Protein AF-A0A453EUH8-F1 (afdb_monomer_lite)

pLDDT: mean 89.25, std 10.0, range [55.88, 97.44]

Organism: Aegilops tauschii subsp. strangulata (NCBI:txid200361)

Structure (mmCIF, N/CA/C/O backbone):
data_AF-A0A453EUH8-F1
#
_entry.id   AF-A0A453EUH8-F1
#
loop_
_atom_site.group_PDB
_atom_site.id
_atom_site.type_symbol
_atom_site.label_atom_id
_atom_site.label_alt_id
_atom_site.label_comp_id
_atom_site.label_asym_id
_atom_site.label_entity_id
_atom_site.label_seq_id
_atom_site.pdbx_PDB_ins_code
_atom_site.Cartn_x
_atom_site.Cartn_y
_atom_site.Cartn_z
_atom_site.occupancy
_atom_site.B_iso_or_equiv
_atom_site.auth_seq_id
_atom_site.auth_comp_id
_atom_site.auth_asym_id
_atom_site.auth_atom_id
_atom_site.pdbx_PDB_model_num
ATOM 1 N N . LEU A 1 1 ? 9.405 -20.092 -35.502 1.00 55.88 1 LEU A N 1
ATOM 2 C CA . LEU A 1 1 ? 9.122 -19.037 -34.496 1.00 55.88 1 LEU A CA 1
ATOM 3 C C . LEU A 1 1 ? 10.040 -19.209 -33.280 1.00 55.88 1 LEU A C 1
ATOM 5 O O . LEU A 1 1 ? 10.192 -20.345 -32.836 1.00 55.88 1 LEU A O 1
ATOM 9 N N . PRO A 1 2 ? 10.635 -18.130 -32.735 1.00 67.00 2 PRO A N 1
ATOM 10 C CA . PRO A 1 2 ? 11.653 -18.171 -31.667 1.00 67.00 2 PRO A CA 1
ATOM 11 C C . PRO A 1 2 ? 11.243 -18.929 -30.391 1.00 67.00 2 PRO A C 1
ATOM 13 O O . PRO A 1 2 ? 12.093 -19.463 -29.688 1.00 67.00 2 PRO A O 1
ATOM 16 N N . LYS A 1 3 ? 9.934 -19.056 -30.133 1.00 64.56 3 LYS A N 1
ATOM 17 C CA . LYS A 1 3 ? 9.355 -19.722 -28.952 1.00 64.56 3 LYS A CA 1
ATOM 18 C C . LYS A 1 3 ? 9.706 -21.212 -28.794 1.00 64.56 3 LYS A C 1
ATOM 20 O O . LYS A 1 3 ? 9.506 -21.751 -27.718 1.00 64.56 3 LYS A O 1
ATOM 25 N N . ARG A 1 4 ? 10.221 -21.885 -29.835 1.00 73.69 4 ARG A N 1
ATOM 26 C CA . ARG A 1 4 ? 10.664 -23.297 -29.767 1.00 73.69 4 ARG A CA 1
ATOM 27 C C . ARG A 1 4 ? 12.163 -23.474 -29.475 1.00 73.69 4 ARG A C 1
ATOM 29 O O . ARG A 1 4 ? 12.626 -24.604 -29.426 1.00 73.69 4 ARG A O 1
ATOM 36 N N . LYS A 1 5 ? 12.922 -22.381 -29.310 1.00 81.56 5 LYS A N 1
ATOM 37 C CA . LYS A 1 5 ? 14.378 -22.399 -29.049 1.00 81.56 5 LYS A CA 1
ATOM 38 C C . LYS A 1 5 ? 14.759 -21.978 -27.622 1.00 81.56 5 LYS A C 1
ATOM 40 O O . LYS A 1 5 ? 15.939 -21.839 -27.331 1.00 81.56 5 LYS A O 1
ATOM 45 N N . CYS A 1 6 ? 13.783 -21.738 -26.747 1.00 83.38 6 CYS A N 1
ATOM 46 C CA . CYS A 1 6 ? 14.009 -21.273 -25.382 1.00 83.38 6 CYS A CA 1
ATOM 47 C C . CYS A 1 6 ? 13.289 -22.204 -24.407 1.00 83.38 6 CYS A C 1
ATOM 49 O O . CYS A 1 6 ? 12.075 -22.390 -24.510 1.00 83.38 6 CYS A O 1
ATOM 51 N N . ALA A 1 7 ? 14.041 -22.793 -23.482 1.00 86.75 7 ALA A N 1
ATOM 52 C CA . ALA A 1 7 ? 13.466 -23.490 -22.344 1.00 86.75 7 ALA A CA 1
ATOM 53 C C . ALA A 1 7 ? 13.039 -22.457 -21.288 1.00 86.75 7 ALA A C 1
ATOM 55 O O . ALA A 1 7 ? 13.791 -21.541 -20.957 1.00 86.75 7 ALA A O 1
ATOM 56 N N . VAL A 1 8 ? 11.808 -22.584 -20.791 1.00 88.69 8 VAL A N 1
ATOM 57 C CA . VAL A 1 8 ? 11.207 -21.640 -19.841 1.00 88.69 8 VAL A CA 1
ATOM 58 C C . VAL A 1 8 ? 11.335 -22.202 -18.427 1.00 88.69 8 VAL A C 1
ATOM 60 O O . VAL A 1 8 ? 10.701 -23.202 -18.105 1.00 88.69 8 VAL A O 1
ATOM 63 N N . TYR A 1 9 ? 12.129 -21.539 -17.583 1.00 89.19 9 TYR A N 1
ATOM 64 C CA . TYR A 1 9 ? 12.391 -21.953 -16.192 1.00 89.19 9 TYR A CA 1
ATOM 65 C C . TYR A 1 9 ? 11.745 -21.038 -15.139 1.00 89.19 9 TYR A C 1
ATOM 67 O O . TYR A 1 9 ? 11.806 -21.320 -13.944 1.00 89.19 9 TYR A O 1
ATOM 75 N N . GLY A 1 10 ? 11.105 -19.950 -15.578 1.00 91.00 10 GLY A N 1
ATOM 76 C CA . GLY A 1 10 ? 10.536 -18.930 -14.698 1.00 91.00 10 GLY A CA 1
ATOM 77 C C . GLY A 1 10 ? 11.582 -17.967 -14.131 1.00 91.00 10 GLY A C 1
ATOM 78 O O . GLY A 1 10 ? 12.737 -17.951 -14.552 1.00 91.00 10 GLY A O 1
ATOM 79 N N . ASN A 1 11 ? 11.148 -17.140 -13.178 1.00 93.88 11 ASN A N 1
ATOM 80 C CA . ASN A 1 11 ? 12.005 -16.163 -12.513 1.00 93.88 11 ASN A CA 1
ATOM 81 C C . ASN A 1 11 ? 12.532 -16.732 -11.191 1.00 93.88 11 ASN A C 1
ATOM 83 O O . ASN A 1 11 ? 11.740 -17.278 -10.416 1.00 93.88 11 ASN A O 1
ATOM 87 N N . PRO A 1 12 ? 13.828 -16.570 -10.878 1.00 94.12 12 PRO A N 1
ATOM 88 C CA . PRO A 1 12 ? 14.341 -16.850 -9.546 1.00 94.12 12 PRO A CA 1
ATOM 89 C C . PRO A 1 12 ? 13.578 -16.042 -8.489 1.00 94.12 12 PRO A C 1
ATOM 91 O O . PRO A 1 12 ? 13.462 -14.820 -8.580 1.00 94.12 12 PRO A O 1
ATOM 94 N N . VAL A 1 13 ? 13.062 -16.727 -7.469 1.00 93.06 13 VAL A N 1
ATOM 95 C CA . VAL A 1 13 ? 12.339 -16.109 -6.349 1.00 93.06 13 VAL A CA 1
ATOM 96 C C . VAL A 1 13 ? 13.169 -16.252 -5.081 1.00 93.06 13 VAL A C 1
ATOM 98 O O . VAL A 1 13 ? 13.790 -17.287 -4.841 1.00 93.06 13 VAL A O 1
ATOM 101 N N . ARG A 1 14 ? 13.158 -15.221 -4.228 1.00 93.12 14 ARG A N 1
ATOM 102 C CA . ARG A 1 14 ? 13.821 -15.274 -2.919 1.00 93.12 14 ARG A CA 1
ATOM 103 C C . ARG A 1 14 ? 13.267 -16.439 -2.092 1.00 93.12 14 ARG A C 1
ATOM 105 O O . ARG A 1 14 ? 12.060 -16.522 -1.858 1.00 93.12 14 ARG A O 1
ATOM 112 N N . MET A 1 15 ? 14.149 -17.296 -1.573 1.00 91.62 15 MET A N 1
ATOM 113 C CA . MET A 1 15 ? 13.755 -18.450 -0.746 1.00 91.62 15 MET A CA 1
ATOM 114 C C . MET A 1 15 ? 12.975 -18.039 0.507 1.00 91.62 15 MET A C 1
ATOM 116 O O . MET A 1 15 ? 12.086 -18.762 0.947 1.00 91.62 15 MET A O 1
ATOM 120 N N . SER A 1 16 ? 13.245 -16.846 1.039 1.00 90.44 16 SER A N 1
ATOM 121 C CA . SER A 1 16 ? 12.508 -16.263 2.162 1.00 90.44 16 SER A CA 1
ATOM 122 C C . SER A 1 16 ? 11.063 -15.883 1.839 1.00 90.44 16 SER A C 1
ATOM 124 O O . SER A 1 16 ? 10.302 -15.657 2.767 1.00 90.44 16 SER A O 1
ATOM 126 N N . ILE A 1 17 ? 10.660 -15.797 0.569 1.00 88.38 17 ILE A N 1
ATOM 127 C CA . ILE A 1 17 ? 9.249 -15.656 0.175 1.00 88.38 17 ILE A CA 1
ATOM 128 C C . ILE A 1 17 ? 8.635 -17.050 0.042 1.00 88.38 17 ILE A C 1
ATOM 130 O O . ILE A 1 17 ? 7.566 -17.310 0.583 1.00 88.38 17 ILE A O 1
ATOM 134 N N . ARG A 1 18 ? 9.354 -17.971 -0.610 1.00 86.75 18 ARG A N 1
ATOM 135 C CA . ARG A 1 18 ? 8.884 -19.338 -0.873 1.00 86.75 18 ARG A CA 1
ATOM 136 C C . ARG A 1 18 ? 8.672 -20.166 0.397 1.00 86.75 18 ARG A C 1
ATOM 138 O O . ARG A 1 18 ? 7.707 -20.915 0.488 1.00 86.75 18 ARG A O 1
ATOM 145 N N . ASN A 1 19 ? 9.569 -20.040 1.371 1.00 85.00 19 ASN A N 1
ATOM 146 C CA . ASN A 1 19 ? 9.572 -20.871 2.577 1.00 85.00 19 ASN A CA 1
ATOM 147 C C . ASN A 1 19 ? 8.860 -20.214 3.766 1.00 85.00 19 ASN A C 1
ATOM 149 O O . ASN A 1 19 ? 8.803 -20.796 4.850 1.00 85.00 19 ASN A O 1
ATOM 153 N N . ARG A 1 20 ? 8.346 -18.990 3.609 1.00 80.62 20 ARG A N 1
ATOM 154 C CA . ARG A 1 20 ? 7.791 -18.244 4.736 1.00 80.62 20 ARG A CA 1
ATOM 155 C C . ARG A 1 20 ? 6.391 -18.723 5.064 1.00 80.62 20 ARG A C 1
ATOM 157 O O . ARG A 1 20 ? 5.436 -18.459 4.344 1.00 80.62 20 ARG A O 1
ATOM 164 N N . ARG A 1 21 ? 6.282 -19.382 6.214 1.00 78.62 21 ARG A N 1
ATOM 165 C CA . ARG A 1 21 ? 5.016 -19.715 6.862 1.00 78.62 21 ARG A CA 1
ATOM 166 C C . ARG A 1 21 ? 4.779 -18.698 7.969 1.00 78.62 21 ARG A C 1
ATOM 168 O O . ARG A 1 21 ? 5.404 -18.762 9.020 1.00 78.62 21 ARG A O 1
ATOM 175 N N . MET A 1 22 ? 3.925 -17.718 7.706 1.00 84.00 22 MET A N 1
ATOM 176 C CA . MET A 1 22 ? 3.461 -16.761 8.708 1.00 84.00 22 MET A CA 1
ATOM 177 C C . MET A 1 22 ? 1.941 -16.801 8.708 1.00 84.00 22 MET A C 1
ATOM 179 O O . MET A 1 22 ? 1.326 -16.684 7.649 1.00 84.00 22 MET A O 1
ATOM 183 N N . SER A 1 23 ? 1.334 -16.987 9.879 1.00 86.94 23 SER A N 1
ATOM 184 C CA . SER A 1 23 ? -0.119 -16.906 9.984 1.00 86.94 23 SER A CA 1
ATOM 185 C C . SER A 1 23 ? -0.570 -15.464 9.763 1.00 86.94 23 SER A C 1
ATOM 187 O O . SER A 1 23 ? 0.122 -14.505 10.122 1.00 86.94 23 SER A O 1
ATOM 189 N N . LYS A 1 24 ? -1.763 -15.299 9.192 1.00 84.12 24 LYS A N 1
ATOM 190 C CA . LYS A 1 24 ? -2.366 -13.978 8.996 1.00 84.12 24 LYS A CA 1
ATOM 191 C C . LYS A 1 24 ? -2.503 -13.223 10.321 1.00 84.12 24 LYS A C 1
ATOM 193 O O . LYS A 1 24 ? -2.192 -12.041 10.368 1.00 84.12 24 LYS A O 1
ATOM 198 N N . ALA A 1 25 ? -2.879 -13.913 11.399 1.00 84.69 25 ALA A N 1
ATOM 199 C CA . ALA A 1 25 ? -2.967 -13.333 12.738 1.00 84.69 25 ALA A CA 1
ATOM 200 C C . ALA A 1 25 ? -1.618 -12.769 13.223 1.00 84.69 25 ALA A C 1
ATOM 202 O O . ALA A 1 25 ? -1.564 -11.629 13.677 1.00 84.69 25 ALA A O 1
ATOM 203 N N . ALA A 1 26 ? -0.516 -13.512 13.048 1.00 87.25 26 ALA A N 1
ATOM 204 C CA . ALA A 1 26 ? 0.819 -13.036 13.420 1.00 87.25 26 ALA A CA 1
ATOM 205 C C . ALA A 1 26 ? 1.255 -11.817 12.588 1.00 87.25 26 ALA A C 1
ATOM 207 O O . ALA A 1 26 ? 1.841 -10.875 13.122 1.00 87.25 26 ALA A O 1
ATOM 208 N N . ALA A 1 27 ? 0.937 -11.798 11.288 1.00 88.44 27 ALA A N 1
ATOM 209 C CA . ALA A 1 27 ? 1.190 -10.635 10.439 1.00 88.44 27 ALA A CA 1
ATOM 210 C C . ALA A 1 27 ? 0.360 -9.417 10.883 1.00 88.44 27 ALA A C 1
ATOM 212 O O . ALA A 1 27 ? 0.899 -8.321 11.025 1.00 88.44 27 ALA A O 1
ATOM 213 N N . MET A 1 28 ? -0.930 -9.612 11.168 1.00 88.69 28 MET A N 1
ATOM 214 C CA . MET A 1 28 ? -1.819 -8.551 11.643 1.00 88.69 28 MET A CA 1
ATOM 215 C C . MET A 1 28 ? -1.361 -7.975 12.980 1.00 88.69 28 MET A C 1
ATOM 217 O O . MET A 1 28 ? -1.316 -6.759 13.116 1.00 88.69 28 MET A O 1
ATOM 221 N N . ALA A 1 29 ? -0.948 -8.811 13.934 1.00 88.06 29 ALA A N 1
ATOM 222 C CA . ALA A 1 29 ? -0.417 -8.349 15.215 1.00 88.06 29 ALA A CA 1
ATOM 223 C C . ALA A 1 29 ? 0.859 -7.503 15.054 1.00 88.06 29 ALA A C 1
ATOM 225 O O . ALA A 1 29 ? 1.074 -6.568 15.820 1.00 88.06 29 ALA A O 1
ATOM 226 N N . ARG A 1 30 ? 1.685 -7.790 14.036 1.00 89.81 30 ARG A N 1
ATOM 227 C CA . ARG A 1 30 ? 2.896 -7.014 13.735 1.00 89.81 30 ARG A CA 1
ATOM 228 C C . ARG A 1 30 ? 2.584 -5.637 13.143 1.00 89.81 30 ARG A C 1
ATOM 230 O O . ARG A 1 30 ? 3.169 -4.656 13.583 1.00 89.81 30 ARG A O 1
ATOM 237 N N . PHE A 1 31 ? 1.725 -5.569 12.125 1.00 91.69 31 PHE A N 1
ATOM 238 C CA . PHE A 1 31 ? 1.458 -4.318 11.395 1.00 91.69 31 PHE A CA 1
ATOM 239 C C . PHE A 1 31 ? 0.336 -3.480 12.016 1.00 91.69 31 PHE A C 1
ATOM 241 O O . PHE A 1 31 ? 0.342 -2.257 11.917 1.00 91.69 31 PHE A O 1
ATOM 248 N N . PHE A 1 32 ? -0.614 -4.126 12.690 1.00 91.88 32 PHE A N 1
ATOM 249 C CA . PHE A 1 32 ? -1.774 -3.501 13.319 1.00 91.88 32 PHE A CA 1
ATOM 250 C C . PHE A 1 32 ? -1.989 -4.066 14.736 1.00 91.88 32 PHE A C 1
ATOM 252 O O . PHE A 1 32 ? -2.978 -4.762 14.979 1.00 91.88 32 PHE A O 1
ATOM 259 N N . PRO A 1 33 ? -1.116 -3.749 15.713 1.00 86.62 33 PRO A N 1
ATOM 260 C CA . PRO A 1 33 ? -1.153 -4.363 17.047 1.00 86.62 33 PRO A CA 1
ATOM 261 C C . PRO A 1 33 ? -2.501 -4.211 17.763 1.00 86.62 33 PRO A C 1
ATOM 263 O O . PRO A 1 33 ? -2.979 -5.129 18.419 1.00 86.62 33 PRO A O 1
ATOM 266 N N . ARG A 1 34 ? -3.172 -3.067 17.570 1.00 79.12 34 ARG A N 1
ATOM 267 C CA . ARG A 1 34 ? -4.495 -2.787 18.156 1.00 79.12 34 ARG A CA 1
ATOM 268 C C . ARG A 1 34 ? -5.641 -3.563 17.495 1.00 79.12 34 ARG A C 1
ATOM 270 O O . ARG A 1 34 ? -6.733 -3.602 18.047 1.00 79.12 34 ARG A O 1
ATOM 277 N N . ALA A 1 35 ? -5.418 -4.135 16.312 1.00 71.50 35 ALA A N 1
ATOM 278 C CA . ALA A 1 35 ? -6.392 -4.964 15.607 1.00 71.50 35 ALA A CA 1
ATOM 279 C C . ALA A 1 35 ? -6.278 -6.451 15.968 1.00 71.50 35 ALA A C 1
ATOM 281 O O . ALA A 1 35 ? -7.264 -7.163 15.842 1.00 71.50 35 ALA A O 1
ATOM 282 N N . GLY A 1 36 ? -5.116 -6.905 16.455 1.00 58.09 36 GLY A N 1
ATOM 283 C CA . GLY A 1 36 ? -4.863 -8.306 16.821 1.00 58.09 36 GLY A CA 1
ATOM 284 C C . GLY A 1 36 ? -5.647 -8.826 18.034 1.00 58.09 36 GLY A C 1
ATOM 285 O O . GLY A 1 36 ? -5.526 -9.999 18.362 1.00 58.09 36 GLY A O 1
ATOM 286 N N . LEU A 1 37 ? -6.442 -7.971 18.688 1.00 58.47 37 LEU A N 1
ATOM 287 C CA . LEU A 1 37 ? -7.379 -8.342 19.757 1.00 58.47 37 LEU A CA 1
ATOM 288 C C . LEU A 1 37 ? -8.740 -8.820 19.222 1.00 58.47 37 LEU A C 1
ATOM 290 O O . LEU A 1 37 ? -9.554 -9.323 19.988 1.00 58.47 37 LEU A O 1
ATOM 294 N N . VAL A 1 38 ? -9.000 -8.637 17.924 1.00 60.09 38 VAL A N 1
ATOM 295 C CA . VAL A 1 38 ? -10.218 -9.077 17.237 1.00 60.09 38 VAL A CA 1
ATOM 296 C C . VAL A 1 38 ? -9.820 -10.179 16.260 1.00 60.09 38 VAL A C 1
ATOM 298 O O . VAL A 1 38 ? -8.793 -10.058 15.589 1.00 60.09 38 VAL A O 1
ATOM 301 N N . GLU A 1 39 ? -10.601 -11.257 16.191 1.00 61.50 39 GLU A N 1
ATOM 302 C CA . GLU A 1 39 ? -10.330 -12.387 15.297 1.00 61.50 39 GLU A CA 1
ATOM 303 C C . GLU A 1 39 ? -10.039 -11.912 13.865 1.00 61.50 39 GLU A C 1
ATOM 305 O O . GLU A 1 39 ? -10.771 -11.110 13.288 1.00 61.50 39 GLU A O 1
ATOM 310 N N . ALA A 1 40 ? -8.943 -12.403 13.277 1.00 64.00 40 ALA A N 1
ATOM 311 C CA . ALA A 1 40 ? -8.487 -12.007 11.940 1.00 64.00 40 ALA A CA 1
ATOM 312 C C . ALA A 1 40 ? -9.380 -12.538 10.795 1.00 64.00 40 ALA A C 1
ATOM 314 O O . ALA A 1 40 ? -9.096 -12.302 9.606 1.00 64.00 40 ALA A O 1
ATOM 315 N N . GLU A 1 41 ? -10.427 -13.288 11.141 1.00 67.25 41 GLU A N 1
ATOM 316 C CA . GLU A 1 41 ? -11.434 -13.781 10.213 1.00 67.25 41 GLU A CA 1
ATOM 317 C C . GLU A 1 41 ? -12.219 -12.609 9.614 1.00 67.25 41 GLU A C 1
ATOM 319 O O . GLU A 1 41 ? -12.560 -11.632 10.274 1.00 67.25 41 GLU A O 1
ATOM 324 N N . GLY A 1 42 ? -12.405 -12.636 8.294 1.00 78.06 42 GLY A N 1
ATOM 325 C CA . GLY A 1 42 ? -13.068 -11.555 7.561 1.00 78.06 42 GLY A CA 1
ATOM 326 C C . GLY A 1 42 ? -12.251 -10.269 7.359 1.00 78.06 42 GLY A C 1
ATOM 327 O O . GLY A 1 42 ? -12.692 -9.408 6.601 1.00 78.06 42 GLY A O 1
ATOM 328 N N . MET A 1 43 ? -11.060 -10.113 7.953 1.00 87.19 43 MET A N 1
ATOM 329 C CA . MET A 1 43 ? -10.205 -8.940 7.699 1.00 87.19 43 MET A CA 1
ATOM 330 C C . MET A 1 43 ? -9.602 -8.966 6.286 1.00 87.19 43 MET A C 1
ATOM 332 O O . MET A 1 43 ? -9.052 -9.977 5.854 1.00 87.19 43 MET A O 1
ATOM 336 N N . GLU A 1 44 ? -9.621 -7.845 5.576 1.00 92.25 44 GLU A N 1
ATOM 337 C CA . GLU A 1 44 ? -8.980 -7.685 4.268 1.00 92.25 44 GLU A CA 1
ATOM 338 C C . GLU A 1 44 ? -7.752 -6.787 4.395 1.00 92.25 44 GLU A C 1
ATOM 340 O O . GLU A 1 44 ? -7.859 -5.669 4.895 1.00 92.25 44 GLU A O 1
ATOM 345 N N . VAL A 1 45 ? -6.596 -7.240 3.907 1.00 93.00 45 VAL A N 1
ATOM 346 C CA . VAL A 1 45 ? -5.371 -6.430 3.875 1.00 93.00 45 VAL A CA 1
ATOM 347 C C . VAL A 1 45 ? -5.036 -6.099 2.430 1.00 93.00 45 VAL A C 1
ATOM 349 O O . VAL A 1 45 ? -4.835 -6.997 1.616 1.00 93.00 45 VAL A O 1
ATOM 352 N N . VAL A 1 46 ? -4.965 -4.808 2.122 1.00 95.94 46 VAL A N 1
ATOM 353 C CA . VAL A 1 46 ? -4.462 -4.288 0.851 1.00 95.94 46 VAL A CA 1
ATOM 354 C C . VAL A 1 46 ? -2.987 -3.956 1.037 1.00 95.94 46 VAL A C 1
ATOM 356 O O . VAL A 1 46 ? -2.645 -3.124 1.874 1.00 95.94 46 VAL A O 1
ATOM 359 N N . LEU A 1 47 ? -2.123 -4.612 0.265 1.00 96.31 47 LEU A N 1
ATOM 360 C CA . LEU A 1 47 ? -0.699 -4.304 0.196 1.00 96.31 47 LEU A CA 1
ATOM 361 C C . LEU A 1 47 ? -0.438 -3.490 -1.074 1.00 96.31 47 LEU A C 1
ATOM 363 O O . LEU A 1 47 ? -0.606 -4.006 -2.178 1.00 96.31 47 LEU A O 1
ATOM 367 N N . VAL A 1 48 ? -0.038 -2.231 -0.914 1.00 97.38 48 VAL A N 1
ATOM 368 C CA . VAL A 1 48 ? 0.355 -1.349 -2.017 1.00 97.38 48 VAL A CA 1
ATOM 369 C C . VAL A 1 48 ? 1.872 -1.412 -2.151 1.00 97.38 48 VAL A C 1
ATOM 371 O O . VAL A 1 48 ? 2.586 -1.048 -1.217 1.00 97.38 48 VAL A O 1
ATOM 374 N N . LEU A 1 49 ? 2.346 -1.905 -3.298 1.00 95.38 49 LEU A N 1
ATOM 375 C CA . LEU A 1 49 ? 3.764 -1.987 -3.647 1.00 95.38 49 LEU A CA 1
ATOM 376 C C . LEU A 1 49 ? 4.022 -1.137 -4.880 1.00 95.38 49 LEU A C 1
ATOM 378 O O . LEU A 1 49 ? 3.401 -1.361 -5.919 1.00 95.38 49 LEU A O 1
ATOM 382 N N . ALA A 1 50 ? 4.973 -0.220 -4.768 1.00 89.69 50 ALA A N 1
ATOM 383 C CA . ALA A 1 50 ? 5.376 0.644 -5.865 1.00 89.69 50 ALA A CA 1
ATOM 384 C C . ALA A 1 50 ? 6.795 0.334 -6.383 1.00 89.69 50 ALA A C 1
ATOM 386 O O . ALA A 1 50 ? 7.273 0.954 -7.328 1.00 89.69 50 ALA A O 1
ATOM 387 N N . GLY A 1 51 ? 7.444 -0.687 -5.817 1.00 88.00 51 GLY A N 1
ATOM 388 C CA . GLY A 1 51 ? 8.789 -1.113 -6.195 1.00 88.00 51 GLY A CA 1
ATOM 389 C C . GLY A 1 51 ? 9.858 -0.463 -5.323 1.00 88.00 51 GLY A C 1
ATOM 390 O O . GLY A 1 51 ? 9.562 0.194 -4.332 1.00 88.00 51 GLY A O 1
ATOM 391 N N . THR A 1 52 ? 11.126 -0.679 -5.668 1.00 89.00 52 THR A N 1
ATOM 392 C CA . THR A 1 52 ? 12.259 -0.273 -4.819 1.00 89.00 52 THR A CA 1
ATOM 393 C C . THR A 1 52 ? 12.355 1.233 -4.604 1.00 89.00 52 THR A C 1
ATOM 395 O O . THR A 1 52 ? 12.728 1.656 -3.519 1.00 89.00 52 THR A O 1
ATOM 398 N N . VAL A 1 53 ? 12.033 2.022 -5.630 1.00 92.19 53 VAL A N 1
ATOM 399 C CA . VAL A 1 53 ? 12.081 3.493 -5.574 1.00 92.19 53 VAL A CA 1
ATOM 400 C C . VAL A 1 53 ? 10.735 4.081 -5.136 1.00 92.19 53 VAL A C 1
ATOM 402 O O . VAL A 1 53 ? 10.685 5.185 -4.615 1.00 92.19 53 VAL A O 1
ATOM 405 N N . GLY A 1 54 ? 9.648 3.323 -5.281 1.00 93.25 54 GLY A N 1
ATOM 406 C CA . GLY A 1 54 ? 8.293 3.849 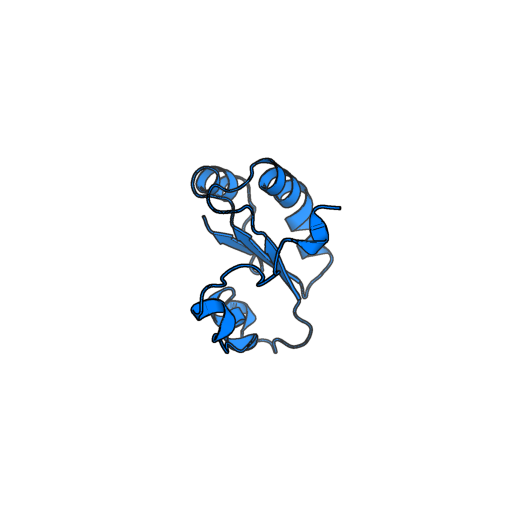-5.168 1.00 93.25 54 GLY A CA 1
ATOM 407 C C . GLY A 1 54 ? 7.743 4.335 -6.510 1.00 93.25 54 GLY A C 1
ATOM 408 O O . GLY A 1 54 ? 8.343 4.133 -7.568 1.00 93.25 54 GLY A O 1
ATOM 409 N N . SER A 1 55 ? 6.555 4.936 -6.469 1.00 95.75 55 SER A N 1
ATOM 410 C CA . SER A 1 55 ? 5.863 5.473 -7.641 1.00 95.75 55 SER A CA 1
ATOM 411 C C . SER A 1 55 ? 4.944 6.610 -7.197 1.00 95.75 55 SER A C 1
ATOM 413 O O . SER A 1 55 ? 3.906 6.342 -6.578 1.00 95.75 55 SER A O 1
ATOM 415 N N . PRO A 1 56 ? 5.253 7.857 -7.592 1.00 94.31 56 PRO A N 1
ATOM 416 C CA . PRO A 1 56 ? 4.409 9.009 -7.296 1.00 94.31 56 PRO A CA 1
ATOM 417 C C . PRO A 1 56 ? 2.975 8.838 -7.811 1.00 94.31 56 PRO A C 1
ATOM 419 O O . PRO A 1 56 ? 2.019 9.244 -7.159 1.00 94.31 56 PRO A O 1
ATOM 422 N N . GLN A 1 57 ? 2.789 8.177 -8.959 1.00 95.94 57 GLN A N 1
ATOM 423 C CA . GLN A 1 57 ? 1.465 7.945 -9.543 1.00 95.94 57 GLN A CA 1
ATOM 424 C C . GLN A 1 57 ? 0.617 7.012 -8.673 1.00 95.94 57 GLN A C 1
ATOM 426 O O . GLN A 1 57 ? -0.567 7.277 -8.459 1.00 95.94 57 GLN A O 1
ATOM 431 N N . ILE A 1 58 ? 1.219 5.939 -8.148 1.00 96.56 58 ILE A N 1
ATOM 432 C CA . ILE A 1 58 ? 0.548 5.056 -7.188 1.00 96.56 58 ILE A CA 1
ATOM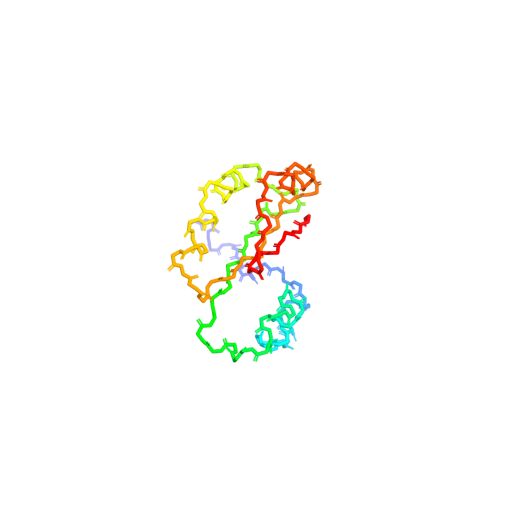 433 C C . ILE A 1 58 ? 0.257 5.832 -5.905 1.00 96.56 58 ILE A C 1
ATOM 435 O O . ILE A 1 58 ? -0.855 5.741 -5.387 1.00 96.56 58 ILE A O 1
ATOM 439 N N . ASN A 1 59 ? 1.212 6.631 -5.429 1.00 96.44 59 ASN A N 1
ATOM 440 C CA . ASN A 1 59 ? 1.052 7.384 -4.196 1.00 96.44 59 ASN A CA 1
ATOM 441 C C . ASN A 1 59 ? -0.114 8.377 -4.266 1.00 96.44 59 ASN A C 1
ATOM 443 O O . ASN A 1 59 ? -1.000 8.348 -3.414 1.00 96.44 59 ASN A O 1
ATOM 447 N N . VAL A 1 60 ? -0.183 9.177 -5.331 1.00 96.88 60 VAL A N 1
ATOM 448 C CA . VAL A 1 60 ? -1.289 10.113 -5.578 1.00 96.88 60 VAL A CA 1
ATOM 449 C C . VAL A 1 60 ? -2.620 9.374 -5.712 1.00 96.88 60 VAL A C 1
ATOM 451 O O . VAL A 1 60 ? -3.624 9.788 -5.130 1.00 96.88 60 VAL A O 1
ATOM 454 N N . ALA A 1 61 ? -2.652 8.259 -6.447 1.00 97.31 61 ALA A N 1
ATOM 455 C CA . ALA A 1 61 ? -3.875 7.479 -6.608 1.00 97.31 61 ALA A CA 1
ATOM 456 C C . ALA A 1 61 ? -4.393 6.966 -5.257 1.00 97.31 61 ALA A C 1
ATOM 458 O O . ALA A 1 61 ? -5.575 7.127 -4.950 1.00 97.31 61 ALA A O 1
ATOM 459 N N . VAL A 1 62 ? -3.516 6.388 -4.432 1.00 97.00 62 VAL A N 1
ATOM 460 C CA . VAL A 1 62 ? -3.892 5.850 -3.121 1.00 97.00 62 VAL A CA 1
ATOM 461 C C . VAL A 1 62 ? -4.257 6.972 -2.151 1.00 97.00 62 VAL A C 1
ATOM 463 O O . VAL A 1 62 ? -5.276 6.846 -1.472 1.00 97.00 62 VAL A O 1
ATOM 466 N N . LEU A 1 63 ? -3.530 8.094 -2.139 1.00 97.38 63 LEU A N 1
ATOM 467 C CA . LEU A 1 63 ? -3.846 9.271 -1.320 1.00 97.38 63 LEU A CA 1
ATOM 468 C C . LEU A 1 63 ? -5.284 9.759 -1.549 1.00 97.38 63 LEU A C 1
ATOM 470 O O . LEU A 1 63 ? -6.003 10.055 -0.595 1.00 97.38 63 LEU A O 1
ATOM 474 N N . ASN A 1 64 ? -5.731 9.763 -2.804 1.00 97.38 64 ASN A N 1
ATOM 475 C CA . ASN A 1 64 ? -7.064 10.233 -3.171 1.00 97.38 64 ASN A CA 1
ATOM 476 C C . ASN A 1 64 ? -8.201 9.274 -2.776 1.00 97.38 64 ASN A C 1
ATOM 478 O O . ASN A 1 64 ? -9.349 9.705 -2.701 1.00 97.38 64 ASN A O 1
ATOM 482 N N . MET A 1 65 ? -7.920 7.991 -2.509 1.00 96.12 65 MET A N 1
ATOM 483 C CA . MET A 1 65 ? -8.971 6.984 -2.276 1.00 96.12 65 MET A CA 1
ATOM 484 C C . MET A 1 65 ? -8.889 6.246 -0.934 1.00 96.12 65 MET A C 1
ATOM 486 O O . MET A 1 65 ? -9.890 5.673 -0.493 1.00 96.12 65 MET A O 1
ATOM 490 N N . TYR A 1 66 ? -7.734 6.228 -0.258 1.00 97.44 66 TYR A N 1
ATOM 491 C CA . TYR A 1 66 ? -7.514 5.351 0.900 1.00 97.44 66 TYR A CA 1
ATOM 492 C C . TYR A 1 66 ? -8.519 5.621 2.027 1.00 97.44 66 TYR A C 1
ATOM 494 O O . TYR A 1 66 ? -9.043 4.685 2.636 1.00 97.44 66 TYR A O 1
ATOM 502 N N . TYR A 1 67 ? -8.816 6.895 2.295 1.00 96.31 67 TYR A N 1
ATOM 503 C CA . TYR A 1 67 ? -9.675 7.279 3.408 1.00 96.31 67 TYR A CA 1
ATOM 504 C C . TYR A 1 67 ? -11.118 6.829 3.171 1.00 96.31 67 TYR A C 1
ATOM 506 O O . TYR A 1 67 ? -11.752 6.247 4.054 1.00 96.31 67 TYR A O 1
ATOM 514 N N . GLU A 1 68 ? -11.626 7.024 1.955 1.00 95.75 68 GLU A N 1
ATOM 515 C CA . GLU A 1 68 ? -12.947 6.552 1.547 1.00 95.75 68 GLU A CA 1
ATOM 516 C C . GLU A 1 68 ? -13.018 5.018 1.562 1.00 95.75 68 GLU A C 1
ATOM 518 O O . GLU A 1 68 ? -13.965 4.447 2.111 1.00 95.75 68 GLU A O 1
ATOM 523 N N . MET A 1 69 ? -11.990 4.333 1.045 1.00 95.12 69 MET A N 1
ATOM 524 C CA . MET A 1 69 ? -11.891 2.869 1.086 1.00 95.12 69 MET A CA 1
ATOM 525 C C . MET A 1 69 ? -11.987 2.332 2.515 1.00 95.12 69 MET A C 1
ATOM 527 O O . MET A 1 69 ? -12.722 1.374 2.773 1.00 95.12 69 MET A O 1
ATOM 531 N N . LEU A 1 70 ? -11.255 2.946 3.444 1.00 96.00 70 LEU A N 1
ATOM 532 C CA . LEU A 1 70 ? -11.270 2.575 4.854 1.00 96.00 70 LEU A CA 1
ATOM 533 C C . LEU A 1 70 ? -12.613 2.914 5.506 1.00 96.00 70 LEU A C 1
ATOM 535 O O . LEU A 1 70 ? -13.104 2.126 6.316 1.00 96.00 70 LEU A O 1
ATOM 539 N N . SER A 1 71 ? -13.232 4.036 5.146 1.00 94.19 71 SER A N 1
ATOM 540 C CA . SER A 1 71 ? -14.520 4.465 5.707 1.00 94.19 71 SER A CA 1
ATOM 541 C C . SER A 1 71 ? -15.663 3.538 5.294 1.00 94.19 71 SER A C 1
ATOM 543 O O . SER A 1 71 ? -16.488 3.164 6.126 1.00 94.19 71 SER A O 1
ATOM 545 N N . ARG A 1 72 ? -15.679 3.102 4.028 1.00 95.50 72 ARG A N 1
ATOM 546 C CA . ARG A 1 72 ? -16.708 2.200 3.488 1.00 95.50 72 ARG A CA 1
ATOM 547 C C . ARG A 1 72 ? -16.565 0.760 3.976 1.00 95.50 72 ARG A C 1
ATOM 549 O O . ARG A 1 72 ? -17.570 0.088 4.186 1.00 95.50 72 ARG A O 1
ATOM 556 N N . ARG A 1 73 ? -15.335 0.263 4.150 1.00 93.88 73 ARG A N 1
ATOM 557 C CA . ARG A 1 73 ? -15.070 -1.140 4.517 1.00 93.88 73 ARG A CA 1
ATOM 558 C C . ARG A 1 73 ? -14.407 -1.225 5.882 1.00 93.88 73 ARG A C 1
ATOM 560 O O . ARG A 1 73 ? -13.197 -1.043 6.004 1.00 93.88 73 ARG A O 1
ATOM 567 N N . LYS A 1 74 ? -15.190 -1.527 6.922 1.00 90.56 74 LYS A N 1
ATOM 568 C CA . LYS A 1 74 ? -14.716 -1.586 8.322 1.00 90.56 74 LYS A CA 1
ATOM 569 C C . LYS A 1 74 ? -13.680 -2.690 8.575 1.00 90.56 74 LYS A C 1
ATOM 571 O O . LYS A 1 74 ? -12.839 -2.533 9.455 1.00 90.56 74 LYS A O 1
ATOM 576 N N . ASN A 1 75 ? -13.708 -3.756 7.779 1.00 91.69 75 ASN A N 1
ATOM 577 C CA . ASN A 1 75 ? -12.785 -4.891 7.835 1.00 91.69 75 ASN A CA 1
ATOM 578 C C . ASN A 1 75 ? -11.515 -4.702 6.984 1.00 91.69 75 ASN A C 1
ATOM 580 O O . ASN A 1 75 ? -10.683 -5.605 6.947 1.00 91.69 75 ASN A O 1
ATOM 584 N N . ARG A 1 76 ? -11.352 -3.563 6.294 1.00 94.06 76 ARG A N 1
ATOM 585 C CA . ARG A 1 76 ? -10.191 -3.295 5.437 1.00 94.06 76 ARG A CA 1
ATOM 586 C C . ARG A 1 76 ? -9.050 -2.615 6.186 1.00 94.06 76 ARG A C 1
ATOM 588 O O . ARG A 1 76 ? -9.276 -1.674 6.950 1.00 94.06 76 ARG A O 1
ATOM 595 N N . TYR A 1 77 ? -7.843 -3.070 5.875 1.00 95.25 77 TYR A N 1
ATOM 596 C CA . TYR A 1 77 ? -6.552 -2.580 6.334 1.00 95.25 77 TYR A CA 1
ATOM 597 C C . TYR A 1 77 ? -5.655 -2.311 5.128 1.00 95.25 77 TYR A C 1
ATOM 599 O O . TYR A 1 77 ? -5.777 -2.986 4.106 1.00 95.25 77 TYR A O 1
ATOM 607 N N . ILE A 1 78 ? -4.770 -1.325 5.235 1.00 97.19 78 ILE A N 1
ATOM 608 C CA . ILE A 1 78 ? -3.871 -0.924 4.151 1.00 97.19 78 ILE A CA 1
ATOM 609 C C . ILE A 1 78 ? -2.442 -0.876 4.687 1.00 97.19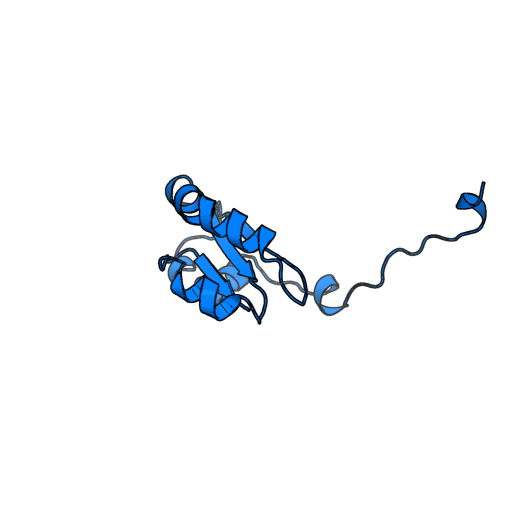 78 ILE A C 1
ATOM 611 O O . ILE A 1 78 ? -2.178 -0.199 5.678 1.00 97.19 78 ILE A O 1
ATOM 615 N N . ILE A 1 79 ? -1.538 -1.588 4.020 1.00 97.06 79 ILE A N 1
ATOM 616 C CA . ILE A 1 79 ? -0.087 -1.458 4.161 1.00 97.06 79 ILE A CA 1
ATOM 617 C C . ILE A 1 79 ? 0.393 -0.790 2.880 1.00 97.06 79 ILE A C 1
ATOM 619 O O . ILE A 1 79 ? 0.217 -1.350 1.797 1.00 97.06 79 ILE A O 1
ATOM 623 N N . TRP A 1 80 ? 0.959 0.404 2.995 1.00 97.31 80 TRP A N 1
ATOM 624 C CA . TRP A 1 80 ? 1.333 1.219 1.850 1.00 97.31 80 TRP A CA 1
ATOM 625 C C . TRP A 1 80 ? 2.823 1.523 1.875 1.00 97.31 80 TRP A C 1
ATOM 627 O O . TRP A 1 80 ? 3.292 2.264 2.735 1.00 97.31 80 TRP A O 1
ATOM 637 N N . GLN A 1 81 ? 3.543 0.920 0.926 1.00 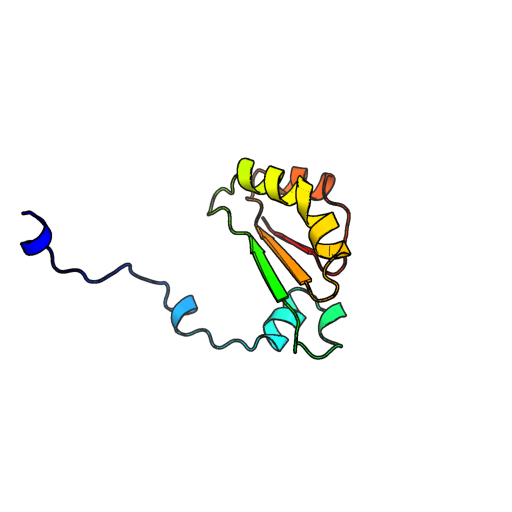96.56 81 GLN A N 1
ATOM 638 C CA . GLN A 1 81 ? 4.936 1.229 0.648 1.00 96.56 81 GLN A CA 1
ATOM 639 C C . GLN A 1 81 ? 5.017 2.396 -0.339 1.00 96.56 81 GLN A C 1
ATOM 641 O O . GLN A 1 81 ? 4.586 2.256 -1.485 1.00 96.56 81 GLN A O 1
ATOM 646 N N . THR A 1 82 ? 5.497 3.549 0.125 1.00 95.44 82 THR A N 1
ATOM 647 C CA . THR A 1 82 ? 5.474 4.806 -0.639 1.00 95.44 82 THR A CA 1
ATOM 648 C C . THR A 1 82 ? 6.712 4.993 -1.508 1.00 95.44 82 THR A C 1
ATOM 650 O O . THR A 1 82 ? 6.648 5.686 -2.516 1.00 95.44 82 THR A O 1
ATOM 653 N N . GLY A 1 83 ? 7.831 4.367 -1.158 1.00 95.38 83 GLY A N 1
ATOM 654 C CA . GLY A 1 83 ? 9.145 4.738 -1.664 1.00 95.38 83 GLY A CA 1
ATOM 655 C C . GLY A 1 83 ? 9.862 5.652 -0.668 1.00 95.38 83 GLY A C 1
ATOM 656 O O . GLY A 1 83 ? 9.205 6.455 0.005 1.00 95.38 83 GLY A O 1
ATOM 657 N N . PRO A 1 84 ? 11.199 5.551 -0.565 1.00 95.00 84 PRO A N 1
ATOM 658 C CA . PRO A 1 84 ? 11.981 6.318 0.401 1.00 95.00 84 PRO A CA 1
ATOM 659 C C . PRO A 1 84 ? 11.971 7.824 0.126 1.00 95.00 84 PRO A C 1
ATOM 661 O O . PRO A 1 84 ? 12.032 8.602 1.072 1.00 95.00 84 PRO A O 1
ATOM 664 N N . GLU A 1 85 ? 11.886 8.232 -1.142 1.00 93.88 85 GLU A N 1
ATOM 665 C CA . GLU A 1 85 ? 11.903 9.647 -1.539 1.00 93.88 85 GLU A CA 1
ATOM 666 C C . GLU A 1 85 ? 10.576 10.343 -1.204 1.00 93.88 85 GLU A C 1
ATOM 668 O O . GLU A 1 85 ? 10.576 11.440 -0.650 1.00 93.88 85 GLU A O 1
ATOM 673 N N . ASP A 1 86 ? 9.452 9.661 -1.438 1.00 93.12 86 ASP A N 1
ATOM 674 C CA . ASP A 1 86 ? 8.109 10.219 -1.237 1.00 93.12 86 ASP A CA 1
ATOM 675 C C . ASP A 1 86 ? 7.585 10.044 0.204 1.00 93.12 86 ASP A C 1
ATOM 677 O O . ASP A 1 86 ? 6.545 10.601 0.557 1.00 93.12 86 ASP A O 1
ATOM 681 N N . PHE A 1 87 ? 8.255 9.252 1.054 1.00 95.50 87 PHE A N 1
ATOM 682 C CA . PHE A 1 87 ? 7.715 8.849 2.361 1.00 95.50 87 PHE A CA 1
ATOM 683 C C . PHE A 1 87 ? 7.378 10.036 3.268 1.00 95.50 87 PHE A C 1
ATOM 685 O O . PHE A 1 87 ? 6.268 10.101 3.791 1.00 95.50 87 PHE A O 1
ATOM 692 N N . CYS A 1 88 ? 8.304 10.984 3.434 1.00 95.62 88 CYS A N 1
ATOM 693 C CA . CYS A 1 88 ? 8.098 12.137 4.315 1.00 95.62 88 CYS A CA 1
ATOM 694 C C . CYS A 1 88 ? 6.939 13.025 3.839 1.00 95.62 88 CYS A C 1
ATOM 696 O O . CYS A 1 88 ? 6.141 13.500 4.648 1.00 95.62 88 CYS A O 1
ATOM 698 N N . GLU A 1 89 ? 6.821 13.230 2.524 1.00 95.38 89 GLU A N 1
ATOM 699 C CA . GLU A 1 89 ? 5.707 13.980 1.947 1.00 95.38 89 GLU A CA 1
ATOM 700 C C . GLU A 1 89 ? 4.386 13.242 2.192 1.00 95.38 89 GLU A C 1
ATOM 702 O O . GLU A 1 89 ? 3.436 13.824 2.722 1.00 95.38 89 GLU A O 1
ATOM 707 N N . MET A 1 90 ? 4.336 11.940 1.895 1.00 95.94 90 MET A N 1
ATOM 708 C CA . MET A 1 90 ? 3.134 11.129 2.094 1.00 95.94 90 MET A CA 1
ATOM 709 C C . MET A 1 90 ? 2.716 11.065 3.563 1.00 95.94 90 MET A C 1
ATOM 711 O O . MET A 1 90 ? 1.527 11.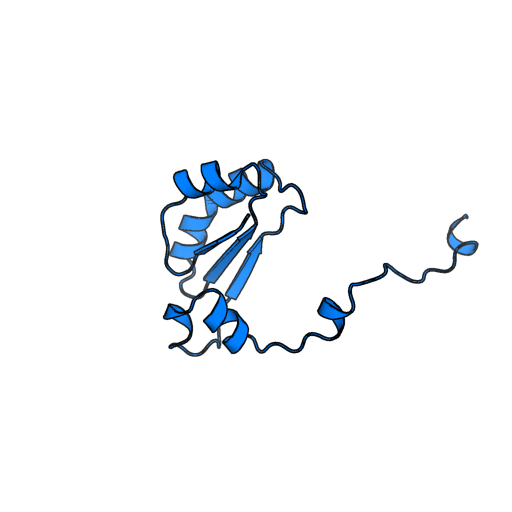176 3.858 1.00 95.94 90 MET A O 1
ATOM 715 N N . GLU A 1 91 ? 3.662 10.947 4.492 1.00 95.62 91 GLU A N 1
ATOM 716 C CA . GLU A 1 91 ? 3.384 10.970 5.929 1.00 95.62 91 GLU A CA 1
ATOM 717 C C . GLU A 1 91 ? 2.738 12.295 6.368 1.00 95.62 91 GLU A C 1
ATOM 719 O O . GLU A 1 91 ? 1.824 12.284 7.192 1.00 95.62 91 GLU A O 1
ATOM 724 N N . SER A 1 92 ? 3.138 13.424 5.771 1.00 96.25 92 SER A N 1
ATOM 725 C CA . SER A 1 92 ? 2.556 14.738 6.074 1.00 96.25 92 SER A CA 1
ATOM 726 C C . SER A 1 92 ? 1.137 14.937 5.519 1.00 96.25 92 SER A C 1
ATOM 728 O O . SER A 1 92 ? 0.324 15.640 6.123 1.00 96.25 92 SER A O 1
ATOM 730 N N . LEU A 1 93 ? 0.818 14.307 4.383 1.00 96.75 93 LEU A N 1
ATOM 731 C CA . LEU A 1 93 ? -0.481 14.432 3.709 1.00 96.75 93 LEU A CA 1
ATOM 732 C C . LEU A 1 93 ? -1.514 13.432 4.239 1.00 96.75 93 LEU A C 1
ATOM 734 O O . LEU A 1 93 ? -2.721 13.697 4.245 1.00 96.75 93 LEU A O 1
ATOM 738 N N . VAL A 1 94 ? -1.059 12.256 4.670 1.00 96.06 94 VAL A N 1
ATOM 739 C CA . VAL A 1 94 ? -1.933 11.178 5.111 1.00 96.06 94 VAL A CA 1
ATOM 740 C C . VAL A 1 94 ? -2.480 11.457 6.508 1.00 96.06 94 VAL A C 1
ATOM 742 O O . VAL A 1 94 ? -1.776 11.537 7.510 1.00 96.06 94 VAL A O 1
ATOM 745 N N . ARG A 1 95 ? -3.809 11.483 6.609 1.00 93.12 95 ARG A N 1
ATOM 746 C CA . ARG A 1 95 ? -4.510 11.511 7.897 1.00 93.12 95 ARG A CA 1
ATOM 747 C C . ARG A 1 95 ? -4.293 10.191 8.630 1.00 93.12 95 ARG A C 1
ATOM 749 O O . ARG A 1 95 ? -4.621 9.127 8.091 1.00 93.12 95 ARG A O 1
ATOM 756 N N . ALA A 1 96 ? -3.831 10.277 9.877 1.00 90.44 96 ALA A N 1
ATOM 757 C CA . ALA A 1 96 ? -3.600 9.118 10.730 1.00 90.44 96 ALA A CA 1
ATOM 758 C C . ALA A 1 96 ? -4.862 8.248 10.852 1.00 90.44 96 ALA A C 1
ATOM 760 O O . ALA A 1 96 ? -5.965 8.739 11.111 1.00 90.44 96 ALA A O 1
ATOM 761 N N . HIS A 1 97 ? -4.707 6.934 10.686 1.00 93.88 97 HIS A N 1
ATOM 762 C CA . HIS A 1 97 ? -5.825 6.003 10.771 1.00 93.88 97 HIS A CA 1
ATOM 763 C C . HIS A 1 97 ? -5.372 4.628 11.276 1.00 93.88 97 HIS A C 1
ATOM 765 O O . HIS A 1 97 ? -4.450 4.027 10.742 1.00 93.88 97 HIS A O 1
ATOM 771 N N . ARG A 1 98 ? -6.079 4.061 12.265 1.00 92.50 98 ARG A N 1
ATOM 772 C CA . ARG A 1 98 ? -5.679 2.820 12.974 1.00 92.50 98 ARG A CA 1
ATOM 773 C C . ARG A 1 98 ? -5.552 1.553 12.108 1.00 92.50 98 ARG A C 1
ATOM 775 O O . ARG A 1 98 ? -5.096 0.525 12.594 1.00 92.50 98 ARG A O 1
ATOM 782 N N . ARG A 1 99 ? -6.052 1.600 10.871 1.00 94.44 99 ARG A N 1
ATOM 783 C CA . ARG A 1 99 ? -6.038 0.499 9.884 1.00 94.44 99 ARG A CA 1
ATOM 784 C C . ARG A 1 99 ? -5.163 0.816 8.666 1.00 94.44 99 ARG A C 1
ATOM 786 O O . ARG A 1 99 ? -5.314 0.185 7.627 1.00 94.44 99 ARG A O 1
ATOM 793 N N . LEU A 1 100 ? -4.314 1.831 8.779 1.00 96.00 100 LEU A N 1
ATOM 794 C CA . LEU A 1 100 ? -3.366 2.244 7.759 1.00 96.00 100 LEU A CA 1
ATOM 795 C C . LEU A 1 100 ? -1.958 2.180 8.348 1.00 96.00 100 LEU A C 1
ATOM 797 O O . LEU A 1 100 ? -1.727 2.685 9.443 1.00 96.00 100 LEU A O 1
ATOM 801 N N . PHE A 1 101 ? -1.047 1.545 7.624 1.00 96.19 101 PHE A N 1
ATOM 802 C CA . PHE A 1 101 ? 0.369 1.474 7.948 1.00 96.19 101 PHE A CA 1
ATOM 803 C C . PHE A 1 101 ? 1.155 1.995 6.747 1.00 96.19 101 PHE A C 1
ATOM 805 O O . PHE A 1 101 ? 1.076 1.40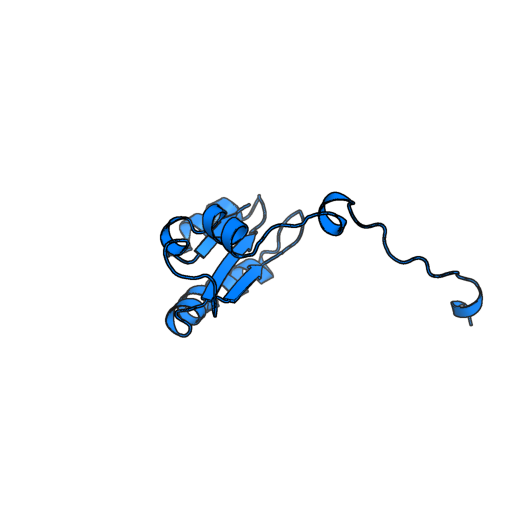7 5.667 1.00 96.19 101 PHE A O 1
ATOM 812 N N . LEU A 1 102 ? 1.873 3.100 6.934 1.00 95.75 102 LEU A N 1
ATOM 813 C CA . LEU A 1 102 ? 2.784 3.655 5.936 1.00 95.75 102 LEU A CA 1
ATOM 814 C C . LEU A 1 102 ? 4.189 3.104 6.178 1.00 95.75 102 LEU A C 1
ATOM 816 O O . LEU A 1 102 ? 4.611 2.942 7.322 1.00 95.75 102 LEU A O 1
ATOM 820 N N . THR A 1 103 ? 4.908 2.822 5.099 1.00 95.19 103 THR A N 1
ATOM 821 C CA . THR A 1 103 ? 6.325 2.449 5.128 1.00 95.19 103 THR A CA 1
ATOM 822 C C . THR A 1 103 ? 7.051 3.072 3.939 1.00 95.19 103 THR A C 1
ATOM 824 O O . THR A 1 103 ? 6.433 3.198 2.879 1.00 95.19 103 THR A O 1
ATOM 827 N N . PRO A 1 104 ? 8.342 3.422 4.087 1.00 92.62 104 PRO A N 1
ATOM 828 C CA . PRO A 1 104 ? 9.200 3.755 2.954 1.00 92.62 104 PRO A CA 1
ATOM 829 C C . PRO A 1 104 ? 9.242 2.607 1.943 1.00 92.62 104 PRO A C 1
ATOM 831 O O . PRO A 1 104 ? 9.161 1.432 2.382 1.00 92.62 104 PRO A O 1
#

Sequence (104 aa):
LPKRKCAVYGNPVRMSIRNRRMSKAAAMARFFPRAGLVEAEGMEVVLVLAGTVGSPQINVAVLNMYYEMLSRRKNRYIIWQTGPEDFCEMESLVRAHRRLFLTP

Foldseek 3Di:
DCVVVDDDDDDDDDVCVVVDDDDPLNVCCVQQVVCSVDDLPPAAEAEADQPAQADVVSLVVCLVPVVVVCVVDVRYAYEHEHGPVCQVVSVVSDDDDSRYHYDD

Radius of gyration: 17.55 Å; chains: 1; bounding box: 31×38×54 Å

Secondary structure (DSSP, 8-state):
-GGGS---------HHHHT----HHHHHHHH-TTTTTS--TT-EEEEE---SS--HHHHHHHHHHHHHHHHH-TTEEEEEE--TTTHHHHHHHSPP-TTEEEE-